Protein AF-A0A3M1NWX6-F1 (afdb_monomer)

Sequence (134 aa):
MMKNSSLKFILSTLIILLNGHFLFAQNQFPWPVTPFNESHEITGNFCEYRSTSNPAHFHNGTDIPKVDGSPVYPVNDGTIVSIGTVGEYGNNAWVRVGDKAYVHIEPNPALSVGDPVYTSQTVLGWILPGLGHV

Radius of gyration: 21.93 Å; Cα contacts (8 Å, |Δi|>4): 246; chains: 1; bounding box: 38×58×65 Å

Secondary structure (DSSP, 8-state):
---HHHHHHHHHHHHHHHHHTTS----PPPPSSSSTTS----SB-TT-EE-SSSS-EE--S-B-B--TT-EE--SSSEEEEEEE-HHHHGGG-EEEETTEEEESEEE-TT--TT-EE-TTTS--EEEPTTT-B-

Structure (mmCIF, N/CA/C/O backbone):
data_AF-A0A3M1NWX6-F1
#
_entry.id   AF-A0A3M1NWX6-F1
#
loop_
_atom_site.group_PDB
_atom_site.id
_atom_site.type_symbol
_atom_site.label_atom_id
_atom_site.label_alt_id
_atom_site.label_comp_id
_atom_site.label_asym_id
_atom_site.label_entity_id
_atom_site.label_seq_id
_atom_site.pdbx_PDB_ins_code
_atom_site.Cartn_x
_atom_site.Cartn_y
_atom_site.Cartn_z
_atom_site.occupancy
_atom_site.B_iso_or_equiv
_atom_site.auth_seq_id
_atom_site.auth_comp_id
_atom_site.auth_asym_id
_atom_site.auth_atom_id
_atom_site.pdbx_PDB_model_num
ATOM 1 N N . MET A 1 1 ? -15.707 43.396 42.455 1.00 60.12 1 MET A N 1
ATOM 2 C CA . MET A 1 1 ? -15.729 42.082 43.134 1.00 60.12 1 MET A CA 1
ATOM 3 C C . MET A 1 1 ? -16.827 41.244 42.485 1.00 60.12 1 MET A C 1
ATOM 5 O O . MET A 1 1 ? -17.995 41.585 42.626 1.00 60.12 1 MET A O 1
ATOM 9 N N . MET A 1 2 ? -16.477 40.256 41.656 1.00 52.50 2 MET A N 1
ATOM 10 C CA . MET A 1 2 ? -17.474 39.414 40.973 1.00 52.50 2 MET A CA 1
ATOM 11 C C . MET A 1 2 ? -18.210 38.530 41.987 1.00 52.50 2 MET A C 1
ATOM 13 O O . MET A 1 2 ? -17.591 37.989 42.899 1.00 52.50 2 MET A O 1
ATOM 17 N N . LYS A 1 3 ? -19.532 38.382 41.835 1.00 56.59 3 LYS A N 1
ATOM 18 C CA . LYS A 1 3 ? -20.343 37.492 42.680 1.00 56.59 3 LYS A CA 1
ATOM 19 C C . LYS A 1 3 ? -19.968 36.030 42.390 1.00 56.59 3 LYS A C 1
ATOM 21 O O . LYS A 1 3 ? -19.791 35.659 41.231 1.00 56.59 3 LYS A O 1
ATOM 26 N N . ASN A 1 4 ? -19.893 35.189 43.426 1.00 65.94 4 ASN A N 1
ATOM 27 C CA . ASN A 1 4 ? -19.487 33.774 43.327 1.00 65.94 4 ASN A CA 1
ATOM 28 C C . ASN A 1 4 ? -20.281 32.954 42.291 1.00 65.94 4 ASN A C 1
ATOM 30 O O . ASN A 1 4 ? -19.757 31.988 41.743 1.00 65.94 4 ASN A O 1
ATOM 34 N N . SER A 1 5 ? -21.529 33.325 42.001 1.00 63.44 5 SER A N 1
ATOM 35 C CA . SER A 1 5 ? -22.354 32.684 40.970 1.00 63.44 5 SER A CA 1
ATOM 36 C C . SER A 1 5 ? -21.876 32.991 39.546 1.00 63.44 5 SER A C 1
ATOM 38 O O . SER A 1 5 ? -21.852 32.096 38.707 1.00 63.44 5 SER A O 1
ATOM 40 N N . SER A 1 6 ? -21.425 34.219 39.284 1.00 60.69 6 SER A N 1
ATOM 41 C CA . SER A 1 6 ? -20.883 34.645 37.988 1.00 60.69 6 SER A CA 1
ATOM 42 C C . SER A 1 6 ? -19.526 33.997 37.695 1.00 60.69 6 SER A C 1
ATOM 44 O O . SER A 1 6 ? -19.259 33.619 36.561 1.00 60.69 6 SER A O 1
ATOM 46 N N . LEU A 1 7 ? -18.690 3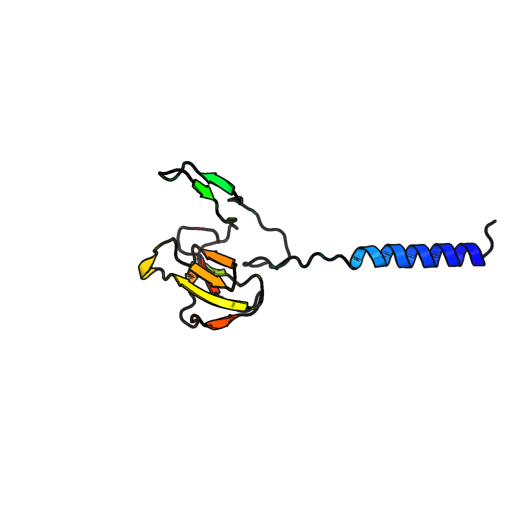3.808 38.724 1.00 57.69 7 LEU A N 1
ATOM 47 C CA . LEU A 1 7 ? -17.396 33.129 38.599 1.00 57.69 7 LEU A CA 1
ATOM 48 C C . LEU A 1 7 ? -17.559 31.628 38.306 1.00 57.69 7 LEU A C 1
ATOM 50 O O . LEU A 1 7 ? -16.859 31.095 37.452 1.00 57.69 7 LEU A O 1
ATOM 54 N N . LYS A 1 8 ? -18.523 30.965 38.963 1.00 58.75 8 LYS A N 1
ATOM 55 C CA . LYS A 1 8 ? -18.865 29.560 38.687 1.00 58.75 8 LYS A CA 1
ATOM 56 C C . LYS A 1 8 ? -19.378 29.377 37.260 1.00 58.75 8 LYS A C 1
ATOM 58 O O . LYS A 1 8 ? -18.911 28.476 36.582 1.00 58.75 8 LYS A O 1
ATOM 63 N N . PHE A 1 9 ? -20.259 30.261 36.787 1.00 60.44 9 PHE A N 1
ATOM 64 C CA . PHE A 1 9 ? -20.802 30.192 35.428 1.00 60.44 9 PHE A CA 1
ATOM 65 C C . PHE A 1 9 ? -19.710 30.357 34.353 1.00 60.44 9 PHE A C 1
ATOM 67 O O . PHE A 1 9 ? -19.664 29.589 33.393 1.00 60.44 9 PHE A O 1
ATOM 74 N N . ILE A 1 10 ? -18.773 31.294 34.545 1.00 62.09 10 ILE A N 1
ATOM 75 C CA . ILE A 1 10 ? -17.627 31.494 33.638 1.00 62.09 10 ILE A CA 1
ATOM 76 C C . ILE A 1 10 ? -16.697 30.269 33.640 1.00 62.09 10 ILE A C 1
ATOM 78 O O . ILE A 1 10 ? -16.311 29.809 32.568 1.00 62.09 10 ILE A O 1
ATOM 82 N N . LEU A 1 11 ? -16.394 29.688 34.809 1.00 58.84 11 LEU A N 1
ATOM 83 C CA . LEU A 1 11 ? -15.585 28.464 34.905 1.00 58.84 11 LEU A CA 1
ATOM 84 C C . LEU A 1 11 ? -16.259 27.266 34.214 1.00 58.84 11 LEU A C 1
ATOM 86 O O . LEU A 1 11 ? -15.596 26.527 33.493 1.00 58.84 11 LEU A O 1
ATOM 90 N N . SER A 1 12 ? -17.572 27.088 34.391 1.00 58.59 12 SER A N 1
ATOM 91 C CA . SER A 1 12 ? -18.337 26.017 33.736 1.00 58.59 12 SER A CA 1
ATOM 92 C C . SER A 1 12 ? -18.334 26.159 32.214 1.00 58.59 12 SER A C 1
ATOM 94 O O . SER A 1 12 ? -18.167 25.173 31.503 1.00 58.59 12 SER A O 1
ATOM 96 N N . THR A 1 13 ? -18.466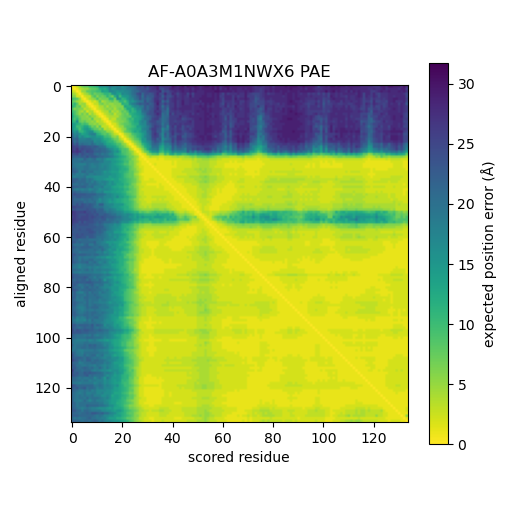 27.388 31.712 1.00 58.66 13 THR A N 1
ATOM 97 C CA . THR A 1 13 ? -18.468 27.663 30.267 1.00 58.66 13 THR A CA 1
ATOM 98 C C . THR A 1 13 ? -17.075 27.450 29.666 1.00 58.66 13 THR A C 1
ATOM 100 O O . THR A 1 13 ? -16.952 26.871 28.591 1.00 58.66 13 THR A O 1
ATOM 103 N N . LEU A 1 14 ? -16.014 27.829 30.389 1.00 56.53 14 LEU A N 1
ATOM 104 C CA . LEU A 1 14 ? -14.624 27.613 29.978 1.00 56.53 14 LEU A CA 1
ATOM 105 C C . LEU A 1 14 ? -14.257 26.118 29.924 1.00 56.53 14 LEU A C 1
ATOM 107 O O . LEU A 1 14 ? -13.583 25.695 28.992 1.00 56.53 14 LEU A O 1
ATOM 111 N N . ILE A 1 15 ? -14.748 25.303 30.865 1.00 58.16 15 ILE A N 1
ATOM 112 C CA . ILE A 1 15 ? -14.561 23.841 30.852 1.00 58.16 15 ILE A CA 1
ATOM 113 C C . ILE A 1 15 ? -15.285 23.205 29.656 1.00 58.16 15 ILE A C 1
ATOM 115 O O . ILE A 1 15 ? -14.721 22.333 29.001 1.00 58.16 15 ILE A O 1
ATOM 119 N N . ILE A 1 16 ? -16.500 23.647 29.318 1.00 58.56 16 ILE A N 1
ATOM 120 C CA . ILE A 1 16 ? -17.239 23.126 28.154 1.00 58.56 16 ILE A CA 1
ATOM 121 C C . ILE A 1 16 ? -16.544 23.515 26.839 1.00 58.56 16 ILE A C 1
ATOM 123 O O . ILE A 1 16 ? -16.426 22.682 25.944 1.00 58.56 16 ILE A O 1
ATOM 127 N N . LEU A 1 17 ? -16.017 24.739 26.736 1.00 56.91 17 LEU A N 1
ATOM 128 C CA . LEU A 1 17 ? -15.268 25.190 25.557 1.00 56.91 17 LEU A CA 1
ATOM 129 C C . LEU A 1 17 ? -13.918 24.465 25.412 1.00 56.91 17 LEU A C 1
ATOM 131 O O . LEU A 1 17 ? -13.573 24.057 24.309 1.00 56.91 17 LEU A O 1
ATOM 135 N N . LEU A 1 18 ? -13.195 24.206 26.509 1.00 54.16 18 LEU A N 1
ATOM 136 C CA . LEU A 1 18 ? -11.935 23.444 26.489 1.00 54.16 18 LEU A CA 1
ATOM 137 C C . LEU A 1 18 ? -12.127 21.958 26.127 1.00 54.16 18 LEU A C 1
ATOM 139 O O . LEU A 1 18 ? -11.241 21.370 25.515 1.00 54.16 18 LEU A O 1
ATOM 143 N N . ASN A 1 19 ? -13.280 21.357 26.449 1.00 53.00 19 ASN A N 1
ATOM 144 C CA . ASN A 1 19 ? -13.615 19.982 26.046 1.00 53.00 19 ASN A CA 1
ATOM 145 C C . ASN A 1 19 ? -14.255 19.898 24.645 1.00 53.00 19 ASN A C 1
ATOM 147 O O . ASN A 1 19 ? -14.165 18.863 23.990 1.00 53.00 19 ASN A O 1
ATOM 151 N N . GLY A 1 20 ? -14.877 20.978 24.158 1.00 48.91 20 GLY A N 1
ATOM 152 C CA . GLY A 1 20 ? -15.517 21.024 22.838 1.00 48.91 20 GLY A CA 1
ATOM 153 C C . GLY A 1 20 ? -14.536 20.979 21.661 1.00 48.91 20 GLY A C 1
ATOM 154 O O . GLY A 1 20 ? -14.906 20.539 20.576 1.00 48.91 20 GLY A O 1
ATOM 155 N N . HIS A 1 21 ? -13.275 21.369 21.871 1.00 48.38 21 HIS A N 1
ATOM 156 C CA . HIS A 1 21 ? -12.231 21.296 20.842 1.00 48.38 21 HIS A CA 1
ATOM 157 C C . HIS A 1 21 ? -11.641 19.889 20.642 1.00 48.38 21 HIS A C 1
ATOM 159 O O . HIS A 1 21 ? -10.979 19.658 19.636 1.00 48.38 21 HIS A O 1
ATOM 165 N N . PHE A 1 22 ? -11.894 18.938 21.548 1.00 50.19 22 PHE A N 1
ATOM 166 C CA . PHE A 1 22 ? -11.377 17.565 21.440 1.00 50.19 22 PHE A CA 1
ATOM 167 C C . PHE A 1 22 ? -12.273 16.618 20.627 1.00 50.19 22 PHE A C 1
ATOM 169 O O . PHE A 1 22 ? -11.865 15.499 20.331 1.00 50.19 22 PHE A O 1
ATOM 176 N N . LEU A 1 23 ? -13.485 17.041 20.251 1.00 48.69 23 LEU A N 1
ATOM 177 C CA . LEU A 1 23 ? -14.467 16.173 19.582 1.00 48.69 23 LEU A CA 1
ATOM 178 C C . LEU A 1 23 ? -14.477 16.289 18.053 1.00 48.69 23 LEU A C 1
ATOM 180 O O . LEU A 1 23 ? -15.253 15.605 17.393 1.00 48.69 23 LEU A O 1
ATOM 184 N N . PHE A 1 24 ? -13.575 17.087 17.485 1.00 50.38 24 PHE A N 1
ATOM 185 C CA . PHE A 1 24 ? -13.235 17.026 16.065 1.00 50.38 24 PHE A CA 1
ATOM 186 C C . PHE A 1 24 ? -11.822 16.472 15.901 1.00 50.38 24 PHE A C 1
ATOM 188 O O . PHE A 1 24 ? -10.974 17.083 15.255 1.00 50.38 24 PHE A O 1
ATOM 195 N N . ALA A 1 25 ? -11.551 15.303 16.488 1.00 51.34 25 ALA A N 1
ATOM 196 C CA . ALA A 1 25 ? -10.518 14.461 15.912 1.00 51.34 25 ALA A CA 1
ATOM 197 C C . ALA A 1 25 ? -10.994 14.157 14.487 1.00 51.34 25 ALA A C 1
ATOM 199 O O . ALA A 1 25 ? -11.975 13.435 14.299 1.00 51.34 25 ALA A O 1
ATOM 200 N N . GLN A 1 26 ? -10.368 14.765 13.474 1.00 54.88 26 GLN A N 1
ATOM 201 C CA . GLN A 1 26 ? -10.459 14.171 12.149 1.00 54.88 26 GLN A CA 1
ATOM 202 C C . GLN A 1 26 ? -10.058 12.707 12.324 1.00 54.88 26 GLN A C 1
ATOM 204 O O . GLN A 1 26 ? -9.067 12.438 13.003 1.00 54.88 26 GLN A O 1
ATOM 209 N N . ASN A 1 27 ? -10.846 11.777 11.782 1.00 59.19 27 ASN A N 1
ATOM 210 C CA . ASN A 1 27 ? -10.423 10.386 11.663 1.00 59.19 27 ASN A CA 1
ATOM 211 C C . ASN A 1 27 ? -9.187 10.379 10.763 1.00 59.19 27 ASN A C 1
ATOM 213 O O . ASN A 1 27 ? -9.288 10.254 9.545 1.00 59.19 27 ASN A O 1
ATOM 217 N N . GLN A 1 28 ? -8.026 10.619 11.362 1.00 78.62 28 GLN A N 1
ATOM 218 C CA . GLN A 1 28 ? -6.756 10.482 10.700 1.00 78.62 28 GLN A CA 1
ATOM 219 C C . GLN A 1 28 ? -6.558 8.989 10.550 1.00 78.62 28 GLN A C 1
ATOM 221 O O . GLN A 1 28 ? -6.506 8.255 11.540 1.00 78.62 28 GLN A O 1
ATOM 226 N N . PHE A 1 29 ? -6.515 8.537 9.304 1.00 87.56 29 PHE A N 1
ATOM 227 C CA . PHE A 1 29 ? -6.128 7.168 9.062 1.00 87.56 29 PHE A CA 1
ATOM 228 C C . PHE A 1 29 ? -4.708 6.963 9.591 1.00 87.56 29 PHE A C 1
ATOM 230 O O . PHE A 1 29 ? -3.860 7.844 9.396 1.00 87.56 29 PHE A O 1
ATOM 237 N N . PRO A 1 30 ? -4.435 5.835 10.260 1.00 94.62 30 PRO A N 1
ATOM 238 C CA . PRO A 1 30 ? -3.066 5.476 10.553 1.00 94.62 30 PRO A CA 1
ATOM 239 C C . PRO A 1 30 ? -2.289 5.339 9.247 1.00 94.62 30 PRO A C 1
ATOM 241 O O . PRO A 1 30 ? -2.835 4.971 8.204 1.00 94.62 30 PRO A O 1
ATOM 244 N N . TRP A 1 31 ? -0.997 5.620 9.312 1.00 97.06 31 TRP A N 1
ATOM 245 C CA . TRP A 1 31 ? -0.107 5.393 8.186 1.00 97.06 31 TRP A CA 1
ATOM 246 C C . TRP A 1 31 ? -0.058 3.906 7.821 1.00 97.06 31 TRP A C 1
ATOM 248 O O . TRP A 1 31 ? -0.205 3.050 8.694 1.00 97.06 31 TRP A O 1
ATOM 258 N N . PRO A 1 32 ? 0.208 3.564 6.552 1.00 97.94 32 PRO A N 1
ATOM 259 C CA . PRO A 1 32 ? 0.326 2.173 6.129 1.00 97.94 32 PRO A CA 1
ATOM 260 C C . PRO A 1 32 ? 1.623 1.510 6.615 1.00 97.94 32 PRO A C 1
ATOM 262 O O . PRO A 1 32 ? 1.876 0.353 6.304 1.00 97.94 32 PRO A O 1
ATOM 265 N N . VAL A 1 33 ? 2.456 2.225 7.374 1.00 98.31 33 VAL A N 1
ATOM 266 C CA . VAL A 1 33 ? 3.732 1.772 7.932 1.00 98.31 33 VAL A CA 1
ATOM 267 C C . VAL A 1 33 ? 3.890 2.286 9.364 1.00 98.31 33 VAL A C 1
ATOM 269 O O . VAL A 1 33 ? 3.318 3.306 9.751 1.00 98.31 33 VAL A O 1
ATOM 272 N N . THR A 1 34 ? 4.683 1.590 10.178 1.00 97.00 34 THR A N 1
ATOM 273 C CA . THR A 1 34 ? 4.973 2.021 11.553 1.00 97.00 34 THR A CA 1
ATOM 274 C C . THR A 1 34 ? 5.954 3.200 11.580 1.00 97.00 34 THR A C 1
ATOM 276 O O . THR A 1 34 ? 6.862 3.244 10.745 1.00 97.00 34 THR A O 1
ATOM 279 N N . PRO A 1 35 ? 5.877 4.115 12.563 1.00 97.12 35 PRO A N 1
ATOM 280 C CA . PRO A 1 35 ? 4.817 4.261 13.567 1.00 97.12 35 PRO A CA 1
ATOM 281 C C . PRO A 1 35 ? 3.501 4.782 12.965 1.00 97.12 35 PRO A C 1
ATOM 283 O O . PRO A 1 35 ? 3.479 5.754 12.223 1.00 97.12 35 PRO A O 1
ATOM 286 N N . PHE A 1 36 ? 2.379 4.150 13.308 1.00 96.56 36 PHE A N 1
ATOM 287 C CA . PHE A 1 36 ? 1.098 4.383 12.628 1.00 96.56 36 PHE A CA 1
ATOM 288 C C . PHE A 1 36 ? 0.467 5.756 12.879 1.00 96.56 36 PHE A C 1
ATOM 290 O O . PHE A 1 36 ? -0.312 6.224 12.058 1.00 96.56 36 PHE A O 1
ATOM 297 N N . ASN A 1 37 ? 0.792 6.398 14.001 1.00 94.44 37 ASN A N 1
ATOM 298 C CA . ASN A 1 37 ? 0.119 7.614 14.470 1.00 94.44 37 ASN A CA 1
ATOM 299 C C . ASN A 1 37 ? 1.088 8.790 14.658 1.00 94.44 37 ASN A C 1
ATOM 301 O O . ASN A 1 37 ? 0.826 9.696 15.444 1.00 94.44 37 ASN A O 1
ATOM 305 N N . GLU A 1 38 ? 2.220 8.769 13.958 1.00 93.44 38 GLU A N 1
ATOM 306 C CA . GLU A 1 38 ? 3.203 9.854 13.955 1.00 93.44 38 GLU A CA 1
ATOM 307 C C . GLU A 1 38 ? 3.413 10.340 12.524 1.00 93.44 38 GLU A C 1
ATOM 309 O O . GLU A 1 38 ? 3.114 9.619 11.579 1.00 93.44 38 GLU A O 1
ATOM 314 N N . SER A 1 39 ? 3.902 11.563 12.339 1.00 93.31 39 SER A N 1
ATOM 315 C CA . SER A 1 39 ? 4.206 12.070 11.000 1.00 93.31 39 SER A CA 1
ATOM 316 C C . SER A 1 39 ? 5.305 11.246 10.329 1.00 93.31 39 SER A C 1
ATOM 318 O O . SER A 1 39 ? 6.317 10.934 10.955 1.00 93.31 39 SER A O 1
ATOM 320 N N . HIS A 1 40 ? 5.134 10.970 9.037 1.00 95.19 40 HIS A N 1
ATOM 321 C CA . HIS A 1 40 ? 6.179 10.407 8.183 1.00 95.19 40 HIS A CA 1
ATOM 322 C C . HIS A 1 40 ? 6.701 11.460 7.216 1.00 95.19 40 HIS A C 1
ATOM 324 O O . HIS A 1 40 ? 5.999 12.416 6.876 1.00 95.19 40 HIS A O 1
ATOM 330 N N . GLU A 1 41 ? 7.942 11.273 6.777 1.00 96.75 41 GLU A N 1
ATOM 331 C CA . GLU A 1 41 ? 8.459 11.977 5.610 1.00 96.75 41 GLU A CA 1
ATOM 332 C C . GLU A 1 41 ? 7.640 11.589 4.373 1.00 96.75 41 GLU A C 1
ATOM 334 O O . GLU A 1 41 ? 7.199 10.449 4.248 1.00 96.75 41 GLU A O 1
ATOM 339 N N . ILE A 1 42 ? 7.446 12.542 3.466 1.00 97.50 42 ILE A N 1
ATOM 340 C CA . ILE A 1 42 ? 6.843 12.314 2.155 1.00 97.50 42 ILE A CA 1
ATOM 341 C C . ILE A 1 42 ? 7.880 12.701 1.105 1.00 97.50 42 ILE A C 1
ATOM 343 O O . ILE A 1 42 ? 8.299 13.858 1.056 1.00 97.50 42 ILE A O 1
ATOM 347 N N . THR A 1 43 ? 8.279 11.753 0.259 1.00 96.69 43 THR A N 1
ATOM 348 C CA . THR A 1 43 ? 9.255 11.992 -0.824 1.00 96.69 43 THR A CA 1
ATOM 349 C C . THR A 1 43 ? 8.617 12.098 -2.199 1.00 96.69 43 THR A C 1
ATOM 351 O O . THR A 1 43 ? 9.274 12.520 -3.145 1.00 96.69 43 THR A O 1
ATOM 354 N N . GLY A 1 44 ? 7.340 11.739 -2.312 1.00 96.00 44 GLY A N 1
ATOM 355 C CA . GLY A 1 44 ? 6.557 11.858 -3.532 1.00 96.00 44 GLY A CA 1
ATOM 356 C C . GLY A 1 44 ? 5.168 12.363 -3.201 1.00 96.00 44 GLY A C 1
ATOM 357 O O . GLY A 1 44 ? 4.457 11.744 -2.415 1.00 96.00 44 GLY A O 1
ATOM 358 N N . ASN A 1 45 ? 4.772 13.490 -3.783 1.00 96.31 45 ASN A N 1
ATOM 359 C CA . ASN A 1 45 ? 3.483 14.105 -3.474 1.00 96.31 45 ASN A CA 1
ATOM 360 C C . ASN A 1 45 ? 2.410 13.669 -4.471 1.00 96.31 45 ASN A C 1
ATOM 362 O O . ASN A 1 45 ? 2.692 13.440 -5.650 1.00 96.31 45 ASN A O 1
ATOM 366 N N . PHE A 1 46 ? 1.160 13.632 -4.015 1.00 96.31 46 PHE A N 1
ATOM 367 C CA . PHE A 1 46 ? 0.020 13.475 -4.910 1.00 96.31 46 PHE A CA 1
ATOM 368 C C . PHE A 1 46 ? -0.036 14.617 -5.927 1.00 96.31 46 PHE A C 1
ATOM 370 O O . PHE A 1 46 ? 0.145 15.786 -5.580 1.00 96.31 46 PHE A O 1
ATOM 377 N N . CYS A 1 47 ? -0.299 14.270 -7.187 1.00 96.38 47 CYS A N 1
ATOM 378 C CA . CYS A 1 47 ? -0.302 15.179 -8.332 1.00 96.38 47 CYS A CA 1
ATOM 379 C C . CYS A 1 47 ? 1.029 15.912 -8.577 1.00 96.38 47 CYS A C 1
ATOM 381 O O . CYS A 1 47 ? 1.054 16.933 -9.265 1.00 96.38 47 CYS A O 1
ATOM 383 N N . GLU A 1 48 ? 2.150 15.393 -8.076 1.00 95.88 48 GLU A N 1
ATOM 384 C CA . GLU A 1 48 ? 3.472 15.866 -8.480 1.00 95.88 48 GLU A CA 1
ATOM 385 C C . GLU A 1 48 ? 3.720 15.551 -9.965 1.00 95.88 48 GLU A C 1
ATOM 387 O O . GLU A 1 48 ? 3.505 14.424 -10.416 1.00 95.88 48 GLU A O 1
ATOM 392 N N . TYR A 1 49 ? 4.182 16.534 -10.742 1.00 95.31 49 TYR A N 1
ATOM 393 C CA . TYR A 1 49 ? 4.568 16.313 -12.137 1.00 95.31 49 TYR A CA 1
ATOM 394 C C . TYR A 1 49 ? 5.895 15.549 -12.220 1.00 95.31 49 TYR A C 1
ATOM 396 O O . TYR A 1 49 ? 6.917 16.021 -11.724 1.00 95.31 49 TYR A O 1
ATOM 404 N N . ARG A 1 50 ? 5.898 14.400 -12.906 1.00 92.81 50 ARG A N 1
ATOM 405 C CA . ARG A 1 50 ? 7.077 13.548 -13.096 1.00 92.81 50 ARG A CA 1
ATOM 406 C C . ARG A 1 50 ? 7.436 13.431 -14.574 1.00 92.81 50 ARG A C 1
ATOM 408 O O . ARG A 1 50 ? 6.758 12.763 -15.355 1.00 92.81 50 ARG A O 1
ATOM 415 N N . SER A 1 51 ? 8.560 14.046 -14.940 1.00 90.06 51 SER A N 1
ATOM 416 C CA . SER A 1 51 ? 9.183 13.939 -16.269 1.00 90.06 51 SER A CA 1
ATOM 417 C C . SER A 1 51 ? 10.149 12.755 -16.404 1.00 90.06 51 SER A C 1
ATOM 419 O O . SER A 1 51 ? 10.753 12.570 -17.455 1.00 90.06 51 SER A O 1
ATOM 421 N N . THR A 1 52 ? 10.298 11.942 -15.355 1.00 82.75 52 THR A N 1
ATOM 422 C CA . THR A 1 52 ? 11.195 10.773 -15.303 1.00 82.75 52 THR A CA 1
ATOM 423 C C . THR A 1 52 ? 10.696 9.571 -16.112 1.00 82.75 52 THR A C 1
ATOM 425 O O . THR A 1 52 ? 11.385 8.560 -16.208 1.00 82.75 52 THR A O 1
ATOM 428 N N . SER A 1 53 ? 9.514 9.674 -16.719 1.00 78.50 53 SER A N 1
ATOM 429 C CA . SER A 1 53 ? 8.909 8.660 -17.589 1.00 78.50 53 SER A CA 1
ATOM 430 C C . SER A 1 53 ? 8.412 9.313 -18.882 1.00 78.50 53 SER A C 1
ATOM 432 O O . SER A 1 53 ? 8.215 10.529 -18.925 1.00 78.50 53 SER A O 1
ATOM 434 N N . ASN A 1 54 ? 8.233 8.518 -19.941 1.00 83.81 54 ASN A N 1
ATOM 435 C CA . ASN A 1 54 ? 7.697 8.977 -21.220 1.00 83.81 54 ASN A CA 1
ATOM 436 C C . ASN A 1 54 ? 6.445 8.153 -21.597 1.00 83.81 54 ASN A C 1
ATOM 438 O O . ASN A 1 54 ? 6.582 6.946 -21.800 1.00 83.81 54 ASN A O 1
ATOM 442 N N . PRO A 1 55 ? 5.253 8.766 -21.721 1.00 89.06 55 PRO A N 1
ATOM 443 C CA . PRO A 1 55 ? 4.986 10.188 -21.504 1.00 89.06 55 PRO A CA 1
ATOM 444 C C . PRO A 1 55 ? 5.168 10.590 -20.034 1.00 89.06 55 PRO A C 1
ATOM 446 O O . PRO A 1 55 ? 5.039 9.760 -19.135 1.00 89.06 55 PRO A O 1
ATOM 449 N N . ALA A 1 56 ? 5.453 11.872 -19.799 1.00 92.69 56 ALA A N 1
ATOM 450 C CA . ALA A 1 56 ? 5.419 12.428 -18.452 1.00 92.69 56 ALA A CA 1
ATOM 451 C C . ALA A 1 56 ? 4.018 12.253 -17.848 1.00 92.69 56 ALA A C 1
ATOM 453 O O . ALA A 1 56 ? 3.016 12.252 -18.570 1.00 92.69 56 ALA A O 1
ATOM 454 N N . HIS A 1 57 ? 3.942 12.122 -16.529 1.00 93.81 57 HIS A N 1
ATOM 455 C CA . HIS A 1 57 ? 2.681 11.882 -15.830 1.00 93.81 57 HIS A CA 1
ATOM 456 C C . HIS A 1 57 ? 2.590 12.696 -14.540 1.00 93.81 57 HIS A C 1
ATOM 458 O O . HIS A 1 57 ? 3.575 13.262 -14.066 1.00 93.81 57 HIS A O 1
ATOM 464 N N . PHE A 1 58 ? 1.388 12.742 -13.971 1.00 95.94 58 PHE A N 1
ATOM 465 C CA . PHE A 1 58 ? 1.172 13.202 -12.605 1.00 95.94 58 PHE A CA 1
ATOM 466 C C . PHE A 1 58 ? 1.143 12.003 -11.672 1.00 95.94 58 PHE A C 1
ATOM 468 O O . PHE A 1 58 ? 0.454 11.018 -11.945 1.00 95.94 58 PHE A O 1
ATOM 475 N N . HIS A 1 59 ? 1.893 12.090 -10.581 1.00 95.25 59 HIS A N 1
ATOM 476 C CA . HIS A 1 59 ? 1.967 11.039 -9.587 1.00 95.25 59 HIS A CA 1
ATOM 477 C C . HIS A 1 59 ? 0.593 10.805 -8.944 1.00 95.25 59 HIS A C 1
ATOM 479 O O . HIS A 1 59 ? 0.011 11.706 -8.341 1.00 95.25 59 HIS A O 1
ATOM 485 N N . ASN A 1 60 ? 0.056 9.594 -9.093 1.00 94.44 60 ASN A N 1
ATOM 486 C CA . ASN A 1 60 ? -1.278 9.227 -8.612 1.00 94.44 60 ASN A CA 1
ATOM 487 C C . ASN A 1 60 ? -1.217 8.512 -7.252 1.00 94.44 60 ASN A C 1
ATOM 489 O O . ASN A 1 60 ? -1.860 7.484 -7.046 1.00 94.44 60 ASN A O 1
ATOM 493 N N . GLY A 1 61 ? -0.392 9.034 -6.350 1.00 94.94 61 GLY A N 1
ATOM 494 C CA . GLY A 1 61 ? -0.123 8.450 -5.045 1.00 94.94 61 GLY A CA 1
ATOM 495 C C . GLY A 1 61 ? 0.687 9.398 -4.173 1.00 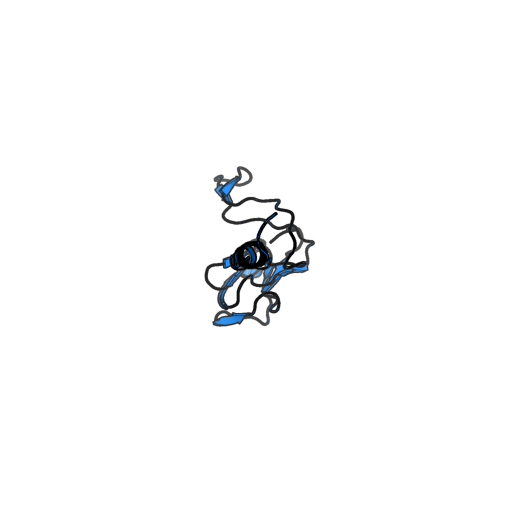94.94 61 GLY A C 1
ATOM 496 O O . GLY A 1 61 ? 0.939 10.542 -4.550 1.00 94.94 61 GLY A O 1
ATOM 497 N N . THR A 1 62 ? 1.090 8.908 -3.011 1.00 97.00 62 THR A N 1
ATOM 498 C CA . THR A 1 62 ? 1.988 9.602 -2.092 1.00 97.00 62 THR A CA 1
ATOM 499 C C . THR A 1 62 ? 3.048 8.597 -1.678 1.00 97.00 62 THR A C 1
ATOM 501 O O . THR A 1 62 ? 2.672 7.554 -1.161 1.00 97.00 62 THR A O 1
ATOM 504 N N . ASP A 1 63 ? 4.326 8.918 -1.878 1.00 97.94 63 ASP A N 1
ATOM 505 C CA . ASP A 1 63 ? 5.424 8.006 -1.545 1.00 97.94 63 ASP A CA 1
ATOM 506 C C . ASP A 1 63 ? 5.874 8.257 -0.107 1.00 97.94 63 ASP A C 1
ATOM 508 O O . ASP A 1 63 ? 6.325 9.362 0.229 1.00 97.94 63 ASP A O 1
ATOM 512 N N . ILE A 1 64 ? 5.764 7.225 0.729 1.00 98.44 64 ILE A N 1
ATOM 513 C CA . ILE A 1 64 ? 6.184 7.238 2.131 1.00 98.44 64 ILE A CA 1
ATOM 514 C C . ILE A 1 64 ? 7.468 6.408 2.262 1.00 98.44 64 ILE A C 1
ATOM 516 O O . ILE A 1 64 ? 7.410 5.180 2.136 1.00 98.44 64 ILE A O 1
ATOM 520 N N . PRO A 1 65 ? 8.633 7.025 2.537 1.00 98.06 65 PRO A N 1
ATOM 521 C CA . PRO A 1 65 ? 9.888 6.301 2.645 1.00 98.06 65 PRO A CA 1
ATOM 522 C C . PRO A 1 65 ? 9.886 5.286 3.77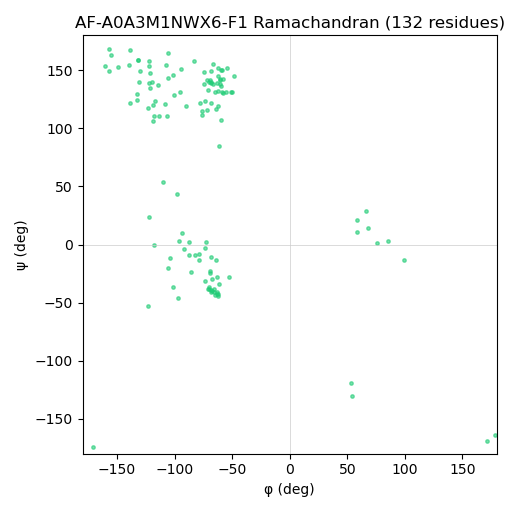8 1.00 98.06 65 PRO A C 1
ATOM 524 O O . PRO A 1 65 ? 9.589 5.593 4.938 1.00 98.06 65 P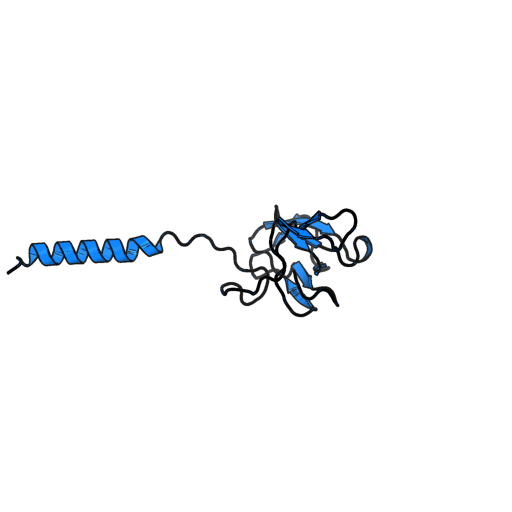RO A O 1
ATOM 527 N N . LYS A 1 66 ? 10.324 4.073 3.460 1.00 98.06 66 LYS A N 1
ATOM 528 C CA . LYS A 1 66 ? 10.631 3.045 4.446 1.00 98.06 66 LYS A CA 1
ATOM 529 C C . LYS A 1 66 ? 11.608 2.048 3.840 1.00 98.06 66 LYS A C 1
ATOM 531 O O . LYS A 1 66 ? 11.615 1.829 2.636 1.00 98.06 66 LYS A O 1
ATOM 536 N N . VAL A 1 67 ? 12.455 1.449 4.673 1.00 97.94 67 VAL A N 1
ATOM 537 C CA . VAL A 1 67 ? 13.441 0.470 4.199 1.00 97.94 67 VAL A CA 1
ATOM 538 C C . VAL A 1 67 ? 12.752 -0.697 3.488 1.00 97.94 67 VAL A C 1
ATOM 540 O O . VAL A 1 67 ? 11.690 -1.147 3.925 1.00 97.94 67 VAL A O 1
ATOM 543 N N . ASP A 1 68 ? 13.371 -1.198 2.422 1.00 98.62 68 ASP A N 1
ATOM 544 C CA . ASP A 1 68 ? 12.925 -2.401 1.720 1.00 98.62 68 ASP A CA 1
ATOM 545 C C . ASP A 1 68 ? 12.649 -3.554 2.695 1.00 98.62 68 ASP A C 1
ATOM 547 O O . ASP A 1 68 ? 13.316 -3.713 3.722 1.00 98.62 68 ASP A O 1
ATOM 551 N N . GLY A 1 69 ? 11.640 -4.363 2.384 1.00 98.62 69 GLY A N 1
ATOM 552 C CA . GLY A 1 69 ? 11.177 -5.438 3.255 1.00 98.62 69 GLY A CA 1
ATOM 553 C C . GLY A 1 69 ? 10.357 -4.963 4.458 1.00 98.62 69 GLY A C 1
ATOM 554 O O . GLY A 1 69 ? 9.923 -5.795 5.253 1.00 98.62 69 GLY A O 1
ATOM 555 N N . SER A 1 70 ? 10.110 -3.658 4.620 1.00 98.75 70 SER A N 1
ATOM 556 C CA . SER A 1 70 ? 9.197 -3.178 5.662 1.00 98.75 70 SER A CA 1
ATOM 557 C C . SER A 1 70 ? 7.760 -3.621 5.380 1.00 98.75 70 SER A C 1
ATOM 559 O O . SER A 1 70 ? 7.321 -3.540 4.230 1.00 98.75 70 SER A O 1
ATOM 561 N N . PRO A 1 71 ? 7.012 -4.066 6.406 1.00 98.88 71 PRO A N 1
ATOM 562 C CA . PRO A 1 71 ? 5.623 -4.471 6.244 1.00 98.88 71 PRO A CA 1
ATOM 563 C C . PRO A 1 71 ? 4.714 -3.264 6.005 1.00 98.88 71 PRO A C 1
ATOM 565 O O . PRO A 1 71 ? 4.870 -2.218 6.641 1.00 98.88 71 PRO A O 1
ATOM 568 N N . VAL A 1 72 ? 3.736 -3.459 5.125 1.00 98.88 72 VAL A N 1
ATOM 569 C CA . VAL A 1 72 ? 2.713 -2.474 4.771 1.00 98.88 72 VAL A CA 1
ATOM 570 C C . VAL A 1 72 ? 1.344 -2.967 5.223 1.00 98.88 72 VAL A C 1
ATOM 572 O O . VAL A 1 72 ? 1.000 -4.137 5.053 1.00 98.88 72 VAL A O 1
ATOM 575 N N . TYR A 1 73 ? 0.559 -2.064 5.797 1.00 98.88 73 TYR A N 1
ATOM 576 C CA . TYR A 1 73 ? -0.716 -2.328 6.453 1.00 98.88 73 TYR A CA 1
ATOM 577 C C . TYR A 1 73 ? -1.830 -1.507 5.806 1.00 98.88 73 TYR A C 1
ATOM 579 O O . TYR A 1 73 ? -1.567 -0.424 5.274 1.00 98.88 73 TYR A O 1
ATOM 587 N N . PRO A 1 74 ? -3.089 -1.968 5.866 1.00 98.44 74 PRO A N 1
ATOM 588 C CA . PRO A 1 74 ? -4.185 -1.155 5.392 1.00 98.44 74 PRO A CA 1
ATOM 589 C C . PRO A 1 74 ? -4.393 0.038 6.333 1.00 98.44 74 PRO A C 1
ATOM 591 O O . PRO A 1 74 ? -4.317 -0.102 7.555 1.00 98.44 74 PRO A O 1
ATOM 594 N N . VAL A 1 75 ? -4.701 1.202 5.762 1.00 97.44 75 VAL A N 1
ATOM 595 C CA . VAL A 1 75 ? -5.040 2.417 6.525 1.00 97.44 75 VAL A CA 1
ATOM 596 C C . VAL A 1 75 ? -6.486 2.409 7.041 1.00 97.44 75 VAL A C 1
ATOM 598 O O . VAL A 1 75 ? -6.869 3.285 7.808 1.00 97.44 75 VAL A O 1
ATOM 601 N N . ASN A 1 76 ? -7.289 1.432 6.608 1.00 96.00 76 ASN A N 1
ATOM 602 C CA . ASN A 1 76 ? -8.664 1.185 7.039 1.00 96.00 76 ASN A CA 1
ATOM 603 C C . ASN A 1 76 ? -9.008 -0.299 6.982 1.00 96.00 76 ASN A C 1
ATOM 605 O O . ASN A 1 76 ? -8.514 -1.019 6.115 1.00 96.00 76 ASN A O 1
ATOM 609 N N . ASP A 1 77 ? -9.952 -0.715 7.821 1.00 98.00 77 ASP A N 1
ATOM 610 C CA . ASP A 1 77 ? -10.580 -2.021 7.713 1.00 98.00 77 ASP A CA 1
ATOM 611 C C . ASP A 1 77 ? -11.278 -2.110 6.357 1.00 98.00 77 ASP A C 1
ATOM 613 O O . ASP A 1 77 ? -11.866 -1.138 5.867 1.00 98.00 77 ASP A O 1
ATOM 617 N N . GLY A 1 78 ? -11.217 -3.276 5.729 1.00 98.00 78 GLY A N 1
ATOM 618 C CA . GLY A 1 78 ? -11.825 -3.433 4.422 1.00 98.00 78 GLY A CA 1
ATOM 619 C C . GLY A 1 78 ? -11.641 -4.808 3.826 1.00 98.00 78 GLY A C 1
ATOM 620 O O . GLY A 1 78 ? -11.294 -5.771 4.501 1.00 98.00 78 GLY A O 1
ATOM 621 N N . THR A 1 79 ? -11.887 -4.874 2.525 1.00 98.81 79 THR A N 1
ATOM 622 C CA . THR A 1 79 ? -11.796 -6.096 1.735 1.00 98.81 79 THR A CA 1
ATOM 623 C C . THR A 1 79 ? -10.809 -5.889 0.602 1.00 98.81 79 THR A C 1
ATOM 625 O O . THR A 1 79 ? -10.807 -4.833 -0.041 1.00 98.81 79 THR A O 1
ATOM 628 N N . ILE A 1 80 ? -9.983 -6.899 0.340 1.00 98.88 80 ILE A N 1
ATOM 629 C CA . ILE A 1 80 ? -9.102 -6.890 -0.825 1.00 98.88 80 ILE A CA 1
ATOM 630 C C . ILE A 1 80 ? -9.955 -6.997 -2.087 1.00 98.88 80 ILE A C 1
ATOM 632 O O . ILE A 1 80 ? -10.690 -7.965 -2.263 1.00 98.88 80 ILE A O 1
ATOM 636 N N . VAL A 1 81 ? -9.844 -6.019 -2.984 1.00 98.81 81 VAL A N 1
ATOM 637 C CA . VAL A 1 81 ? -10.607 -5.990 -4.245 1.00 98.81 81 VAL A CA 1
ATOM 638 C C . VAL A 1 81 ? -9.751 -6.319 -5.466 1.00 98.81 81 VAL A C 1
ATOM 640 O O . VAL A 1 81 ? -10.291 -6.702 -6.500 1.00 98.81 81 VAL A O 1
ATOM 643 N N . SER A 1 82 ? -8.425 -6.191 -5.368 1.00 98.75 82 SER A N 1
ATOM 644 C CA . SER A 1 82 ? -7.489 -6.675 -6.387 1.00 98.75 82 SER A CA 1
ATOM 645 C C . SER A 1 82 ? -6.073 -6.835 -5.833 1.00 98.75 82 SER A C 1
ATOM 647 O O . SER A 1 82 ? -5.684 -6.155 -4.882 1.00 98.75 82 SER A O 1
ATOM 649 N N . ILE A 1 83 ? -5.307 -7.736 -6.447 1.00 98.88 83 ILE A N 1
ATOM 650 C CA . ILE A 1 83 ? -3.886 -7.970 -6.173 1.00 98.88 83 ILE A CA 1
ATOM 651 C C . ILE A 1 83 ? -3.169 -8.031 -7.522 1.00 98.88 83 ILE A C 1
ATOM 653 O O . ILE A 1 83 ? -3.605 -8.766 -8.406 1.00 98.88 83 ILE A O 1
ATOM 657 N N . GLY A 1 84 ? -2.088 -7.270 -7.671 1.00 98.69 84 GLY A N 1
ATOM 658 C CA . GLY A 1 84 ? -1.146 -7.412 -8.777 1.00 98.69 84 GLY A CA 1
ATOM 659 C C . GLY A 1 84 ? 0.147 -8.018 -8.251 1.00 98.69 84 GLY A C 1
ATOM 660 O O . GLY A 1 84 ? 0.764 -7.454 -7.352 1.00 98.69 84 GLY A O 1
ATOM 661 N N . THR A 1 85 ? 0.543 -9.175 -8.777 1.00 98.31 85 THR A N 1
ATOM 662 C CA . THR A 1 85 ? 1.729 -9.901 -8.294 1.00 98.31 85 THR A CA 1
ATOM 663 C C . THR A 1 85 ? 3.019 -9.375 -8.917 1.00 98.31 85 THR A C 1
ATOM 665 O O . THR A 1 85 ? 3.008 -8.818 -10.017 1.00 98.31 85 THR A O 1
ATOM 668 N N . VAL A 1 86 ? 4.155 -9.621 -8.261 1.00 98.06 86 VAL A N 1
ATOM 669 C CA . VAL A 1 86 ? 5.479 -9.275 -8.806 1.00 98.06 86 VAL A CA 1
ATOM 670 C C . VAL A 1 86 ? 5.768 -10.006 -10.116 1.00 98.06 86 VAL A C 1
ATOM 672 O O . VAL A 1 86 ? 6.367 -9.429 -11.018 1.00 98.06 86 VAL A O 1
ATOM 675 N N . GLY A 1 87 ? 5.290 -11.244 -10.275 1.00 97.94 87 GLY A N 1
ATOM 676 C CA . GLY A 1 87 ? 5.470 -12.002 -11.516 1.00 97.94 87 GLY A CA 1
ATOM 677 C C . GLY A 1 87 ? 4.801 -11.365 -12.740 1.00 97.94 87 GLY A C 1
ATOM 678 O O . GLY A 1 87 ? 5.282 -11.544 -13.855 1.00 97.94 87 GLY A O 1
ATOM 679 N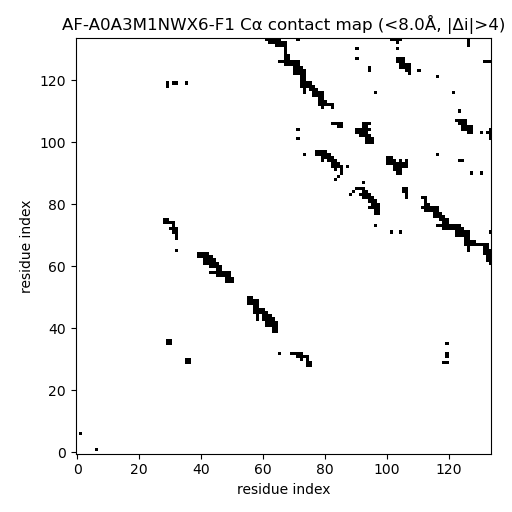 N . GLU A 1 88 ? 3.720 -10.609 -12.539 1.00 97.94 88 GLU A N 1
ATOM 680 C CA . GLU A 1 88 ? 2.947 -9.984 -13.620 1.00 97.94 88 GLU A CA 1
ATOM 681 C C . GLU A 1 88 ? 3.276 -8.493 -13.790 1.00 97.94 88 GLU A C 1
ATOM 683 O O . GLU A 1 88 ? 3.348 -7.999 -14.914 1.00 97.94 88 GLU A O 1
ATOM 688 N N . TYR A 1 89 ? 3.528 -7.781 -12.688 1.00 98.00 89 TYR A N 1
ATOM 689 C CA . TYR A 1 89 ? 3.672 -6.320 -12.678 1.00 98.00 89 TYR A CA 1
ATOM 690 C C . TYR A 1 89 ? 5.055 -5.824 -12.238 1.00 98.00 89 TYR A C 1
ATOM 692 O O . TYR A 1 89 ? 5.307 -4.614 -12.231 1.00 98.00 89 TYR A O 1
ATOM 700 N N . GLY A 1 90 ? 5.968 -6.737 -11.898 1.00 98.06 90 GLY A N 1
ATOM 701 C CA . GLY A 1 90 ? 7.318 -6.420 -11.443 1.00 98.06 90 GLY A CA 1
ATOM 702 C C . GLY A 1 90 ? 7.299 -5.454 -10.263 1.00 98.06 90 GLY A C 1
ATOM 703 O O . GLY A 1 90 ? 6.537 -5.618 -9.312 1.00 98.06 90 GLY A O 1
ATOM 704 N N . ASN A 1 91 ? 8.094 -4.390 -10.373 1.00 97.06 91 ASN A N 1
ATOM 705 C CA . ASN A 1 91 ? 8.196 -3.358 -9.345 1.00 97.06 91 ASN A CA 1
ATOM 706 C C . ASN A 1 91 ? 6.897 -2.581 -9.114 1.00 97.06 91 ASN A C 1
ATOM 708 O O . ASN A 1 91 ? 6.805 -1.877 -8.119 1.00 97.06 91 ASN A O 1
ATOM 712 N N . ASN A 1 92 ? 5.900 -2.692 -9.994 1.00 96.81 92 ASN A N 1
ATOM 713 C CA . ASN A 1 92 ? 4.613 -2.022 -9.832 1.00 96.81 92 ASN A CA 1
ATOM 714 C C . ASN A 1 92 ? 3.566 -2.895 -9.139 1.00 96.81 92 ASN A C 1
ATOM 716 O O . ASN A 1 92 ? 2.413 -2.496 -9.161 1.00 96.81 92 ASN A O 1
ATOM 720 N N . ALA A 1 93 ? 3.926 -4.055 -8.570 1.00 98.69 93 ALA A N 1
ATOM 721 C CA . ALA A 1 93 ? 3.016 -4.929 -7.825 1.00 98.69 93 ALA A CA 1
ATOM 722 C C . ALA A 1 93 ? 2.292 -4.202 -6.676 1.00 98.69 93 ALA A C 1
ATOM 724 O O . ALA A 1 93 ? 2.784 -3.207 -6.136 1.00 98.69 93 ALA A O 1
ATOM 725 N N . TRP A 1 94 ? 1.094 -4.683 -6.331 1.00 98.81 94 TRP A N 1
ATOM 726 C CA . TRP A 1 94 ? 0.214 -4.005 -5.382 1.00 98.81 94 TRP A CA 1
ATOM 727 C C . TRP A 1 94 ? -0.780 -4.930 -4.688 1.00 98.81 94 TRP A C 1
ATOM 729 O O . TRP A 1 94 ? -1.151 -5.995 -5.188 1.00 98.81 94 TRP A O 1
ATOM 739 N N . VAL A 1 95 ? -1.334 -4.418 -3.592 1.00 98.88 95 VAL A N 1
ATOM 740 C CA . VAL A 1 95 ? -2.606 -4.872 -3.016 1.00 98.88 95 VAL A CA 1
ATOM 741 C C . VAL A 1 95 ? -3.577 -3.695 -2.999 1.00 98.88 95 VAL A C 1
ATOM 743 O O . VAL A 1 95 ? -3.181 -2.563 -2.725 1.00 98.88 95 VAL A O 1
ATOM 746 N N . ARG A 1 96 ? -4.858 -3.926 -3.308 1.00 98.81 96 ARG A N 1
ATOM 747 C CA . ARG A 1 96 ? -5.914 -2.909 -3.223 1.00 98.81 96 ARG A CA 1
ATOM 748 C C . ARG A 1 96 ? -6.967 -3.305 -2.198 1.00 98.81 96 ARG A C 1
ATOM 750 O O . ARG A 1 96 ? -7.598 -4.350 -2.338 1.00 98.81 96 ARG A O 1
ATOM 757 N N . VAL A 1 97 ? -7.200 -2.431 -1.222 1.00 98.69 97 VAL A N 1
ATOM 758 C CA . VAL A 1 97 ? -8.223 -2.572 -0.178 1.00 98.69 97 VAL A CA 1
ATOM 759 C C . VAL A 1 97 ? -9.266 -1.483 -0.390 1.00 98.69 97 VAL A C 1
ATOM 761 O O . VAL A 1 97 ? -8.971 -0.296 -0.233 1.00 98.69 97 VAL A O 1
ATOM 764 N N . GLY A 1 98 ? -10.474 -1.872 -0.801 1.00 97.38 98 GLY A N 1
ATOM 765 C CA . GLY A 1 98 ? -11.493 -0.920 -1.244 1.00 97.38 98 GLY A CA 1
ATOM 766 C C . GLY A 1 98 ? -10.967 0.014 -2.343 1.00 97.38 98 GLY A C 1
ATOM 767 O O . GLY A 1 98 ? -10.559 -0.426 -3.417 1.00 97.38 98 GLY A O 1
ATOM 768 N N . ASP A 1 99 ? -10.954 1.317 -2.080 1.00 96.00 99 ASP A N 1
ATOM 769 C CA . ASP A 1 99 ? -10.491 2.338 -3.024 1.00 96.00 99 ASP A CA 1
ATOM 770 C C . ASP A 1 99 ? -8.992 2.687 -2.892 1.00 96.00 99 ASP A C 1
ATOM 772 O O . ASP A 1 99 ? -8.468 3.437 -3.718 1.00 96.00 99 ASP A O 1
ATOM 776 N N . LYS A 1 100 ? -8.270 2.119 -1.915 1.00 97.56 100 LYS A N 1
ATOM 777 C CA . LYS A 1 100 ? -6.845 2.401 -1.660 1.00 97.56 100 LYS A CA 1
ATOM 778 C C . LYS A 1 100 ? -5.947 1.308 -2.230 1.00 97.56 100 LYS A C 1
ATOM 780 O O . LYS A 1 100 ? -6.165 0.130 -1.959 1.00 97.56 100 LYS A O 1
ATOM 785 N N . ALA A 1 101 ? -4.942 1.696 -3.012 1.00 98.25 101 ALA A N 1
ATOM 786 C CA . ALA A 1 101 ? -3.889 0.799 -3.480 1.00 98.25 101 ALA A CA 1
ATOM 787 C C . ALA A 1 101 ? -2.585 1.072 -2.734 1.00 98.25 101 ALA A C 1
ATOM 789 O O . ALA A 1 101 ? -2.267 2.224 -2.459 1.00 98.25 101 ALA A O 1
ATOM 790 N N . TYR A 1 102 ? -1.857 -0.002 -2.459 1.00 98.69 102 TYR A N 1
ATOM 791 C CA . TYR A 1 102 ? -0.543 -0.009 -1.830 1.00 98.69 102 TYR A CA 1
ATOM 792 C C . TYR A 1 102 ? 0.396 -0.638 -2.850 1.00 98.69 102 TYR A C 1
ATOM 794 O O . TYR A 1 102 ? 0.257 -1.828 -3.141 1.00 98.69 102 TYR A O 1
ATOM 802 N N . VAL A 1 103 ? 1.235 0.181 -3.477 1.00 98.50 103 VAL A N 1
ATOM 803 C CA . VAL A 1 103 ? 2.045 -0.185 -4.649 1.00 98.50 103 VAL A CA 1
ATOM 804 C C . VAL A 1 103 ? 3.500 -0.354 -4.213 1.00 98.50 103 VAL A C 1
ATOM 806 O O . VAL A 1 103 ? 3.862 0.041 -3.112 1.00 98.50 103 VAL A O 1
ATOM 809 N N . HIS A 1 104 ? 4.328 -0.977 -5.048 1.00 98.38 104 HIS A N 1
ATOM 810 C CA . HIS A 1 104 ? 5.742 -1.230 -4.757 1.00 98.38 104 HIS A CA 1
ATOM 811 C C . HIS A 1 104 ? 5.952 -2.220 -3.602 1.00 98.38 104 HIS A C 1
ATOM 813 O O . HIS A 1 104 ? 6.982 -2.200 -2.929 1.00 98.38 104 HIS A O 1
ATOM 819 N N . ILE A 1 105 ? 4.995 -3.139 -3.416 1.00 98.81 105 ILE A N 1
ATOM 820 C CA . ILE A 1 105 ? 5.053 -4.199 -2.405 1.00 98.81 105 ILE A CA 1
ATOM 821 C C . ILE A 1 105 ? 4.964 -5.593 -3.033 1.00 98.81 105 ILE A C 1
ATOM 823 O O . ILE A 1 105 ? 4.255 -5.794 -4.016 1.00 98.81 105 ILE A O 1
ATOM 827 N N . GLU A 1 106 ? 5.634 -6.570 -2.426 1.00 98.75 106 GLU A N 1
ATOM 828 C CA . GLU A 1 106 ? 5.368 -7.997 -2.619 1.00 98.75 106 GLU A CA 1
ATOM 829 C C . GLU A 1 106 ? 4.098 -8.356 -1.832 1.00 98.75 106 GLU A C 1
ATOM 831 O O . GLU A 1 106 ? 4.120 -8.250 -0.598 1.00 98.75 106 GLU A O 1
ATOM 836 N N . PRO A 1 107 ? 2.991 -8.754 -2.490 1.00 98.81 107 PRO A N 1
ATOM 837 C CA . PRO A 1 107 ? 1.763 -9.123 -1.794 1.00 98.81 107 PRO A CA 1
ATOM 838 C C . PRO A 1 107 ? 1.966 -10.303 -0.840 1.00 98.81 107 PRO A C 1
ATOM 840 O O . PRO A 1 107 ? 2.667 -11.265 -1.146 1.00 98.81 107 PRO A O 1
ATOM 843 N N . ASN A 1 108 ? 1.298 -10.266 0.311 1.00 98.75 108 ASN A N 1
ATOM 844 C CA . ASN A 1 108 ? 1.308 -11.376 1.252 1.00 98.75 108 ASN A CA 1
ATOM 845 C C . ASN A 1 108 ? 0.640 -12.617 0.624 1.00 98.75 108 ASN A C 1
ATOM 847 O O . ASN A 1 108 ? -0.562 -12.574 0.357 1.00 98.75 108 ASN A O 1
ATOM 851 N N . PRO A 1 109 ? 1.365 -13.738 0.426 1.00 98.19 109 PRO A N 1
ATOM 852 C CA . PRO A 1 109 ? 0.848 -14.903 -0.296 1.00 98.19 109 PRO A CA 1
ATOM 853 C C . PRO A 1 109 ? -0.271 -15.643 0.449 1.00 98.19 109 PRO A C 1
ATOM 855 O O . PRO A 1 109 ? -0.906 -16.525 -0.123 1.00 98.19 109 PRO A O 1
ATOM 858 N N . ALA A 1 110 ? -0.510 -15.314 1.722 1.00 98.50 110 ALA A N 1
ATOM 859 C CA . ALA A 1 110 ? -1.636 -15.837 2.488 1.00 98.50 110 ALA A CA 1
ATOM 860 C C . ALA A 1 110 ? -2.954 -15.086 2.227 1.00 98.50 110 ALA A C 1
ATOM 862 O O . ALA A 1 110 ? -3.989 -15.525 2.721 1.00 98.50 110 ALA A O 1
ATOM 863 N N . LEU A 1 111 ? -2.919 -13.961 1.503 1.00 98.62 111 LEU A N 1
ATOM 864 C CA . LEU A 1 111 ? -4.085 -13.131 1.216 1.00 98.62 111 LEU A CA 1
ATOM 865 C C . LEU A 1 111 ? -4.609 -13.366 -0.202 1.00 98.62 111 LEU A C 1
ATOM 867 O O . LEU A 1 111 ? -3.854 -13.585 -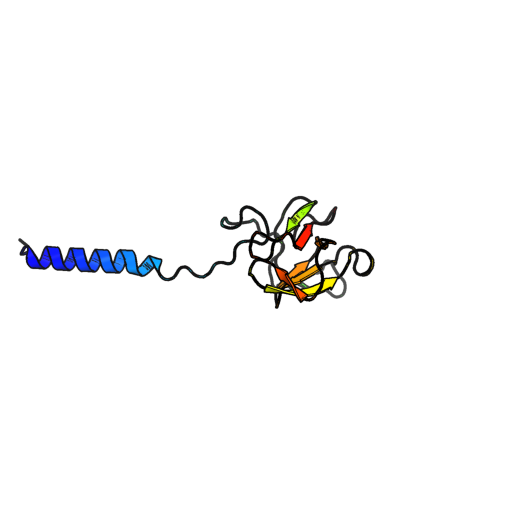1.148 1.00 98.62 111 LEU A O 1
ATOM 871 N N . SER A 1 112 ? -5.924 -13.271 -0.349 1.00 98.69 112 SER A N 1
ATOM 872 C CA . SER A 1 112 ? -6.661 -13.408 -1.600 1.00 98.69 112 SER A CA 1
ATOM 873 C C . SER A 1 112 ? -7.668 -12.273 -1.779 1.00 98.69 112 SER A C 1
ATOM 875 O O . SER A 1 112 ? -8.105 -11.623 -0.829 1.00 98.69 112 SER A O 1
ATOM 877 N N . VAL A 1 113 ? -8.072 -12.026 -3.028 1.00 98.81 113 VAL A N 1
ATOM 878 C CA . VAL A 1 113 ? -9.190 -11.117 -3.321 1.00 98.81 113 VAL A CA 1
ATOM 879 C C . VAL A 1 113 ? -10.450 -11.623 -2.614 1.00 98.81 113 VAL A C 1
ATOM 881 O O . VAL A 1 113 ? -10.800 -12.795 -2.732 1.00 98.81 113 VAL A O 1
ATOM 884 N N . GLY A 1 114 ? -11.137 -10.730 -1.903 1.00 98.75 114 GLY A N 1
ATOM 885 C CA . GLY A 1 114 ? -12.292 -11.044 -1.06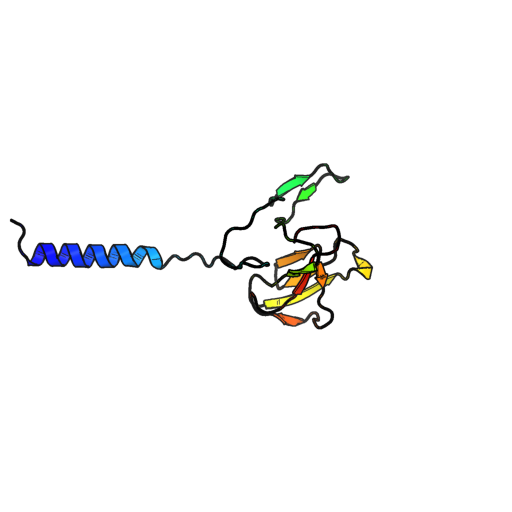4 1.00 98.75 114 GLY A CA 1
ATOM 886 C C . GLY A 1 114 ? -11.974 -11.180 0.427 1.00 98.75 114 GLY A C 1
ATOM 887 O O . GLY A 1 114 ? -12.903 -11.124 1.232 1.00 98.75 114 GLY A O 1
ATOM 888 N N . ASP A 1 115 ? -10.700 -11.283 0.815 1.00 98.81 115 ASP A N 1
ATOM 889 C CA . ASP A 1 115 ? -10.340 -11.411 2.227 1.00 98.81 115 ASP A CA 1
ATOM 890 C C . ASP A 1 115 ? -10.588 -10.109 3.004 1.00 98.81 115 ASP A C 1
ATOM 892 O O . ASP A 1 115 ? -10.295 -9.015 2.495 1.00 98.81 115 ASP A O 1
ATOM 896 N N . PRO A 1 116 ? -11.099 -10.200 4.250 1.00 98.69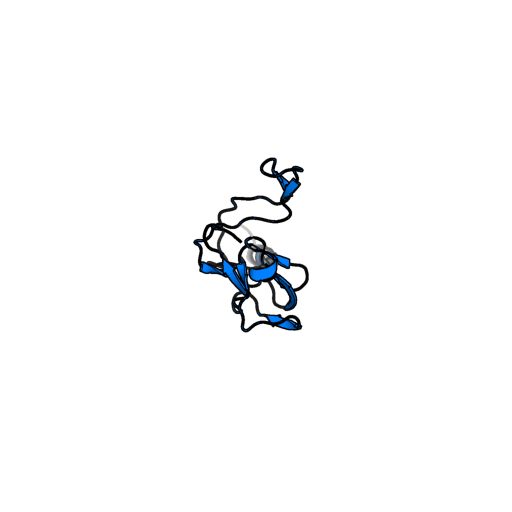 116 PRO A N 1
ATOM 897 C CA . PRO A 1 116 ? -11.143 -9.070 5.160 1.00 98.69 116 PRO A CA 1
ATOM 898 C C . PRO A 1 116 ? -9.743 -8.770 5.708 1.00 98.69 116 PRO A C 1
ATOM 900 O O . PRO A 1 116 ? -8.997 -9.670 6.095 1.00 98.69 116 PRO A O 1
ATOM 903 N N . VAL A 1 117 ? -9.407 -7.488 5.793 1.00 98.81 117 VAL A N 1
ATOM 904 C CA . VAL A 1 117 ? -8.148 -6.996 6.358 1.00 98.81 117 VAL A CA 1
ATOM 905 C C . VAL A 1 117 ? -8.427 -5.904 7.380 1.00 98.81 117 VAL A C 1
ATOM 907 O O . VAL A 1 117 ? -9.407 -5.168 7.258 1.00 98.81 117 VAL A O 1
ATOM 910 N N . TYR A 1 118 ? -7.558 -5.801 8.382 1.00 98.38 118 TYR A N 1
ATOM 911 C CA . TYR A 1 118 ? -7.764 -4.936 9.538 1.00 98.38 118 TYR A CA 1
ATOM 912 C C . TYR A 1 118 ? -6.631 -3.928 9.677 1.00 98.38 118 TYR A C 1
ATOM 914 O O . TYR A 1 118 ? -5.444 -4.267 9.576 1.00 98.38 118 TYR A O 1
ATOM 922 N N . THR A 1 119 ? -7.025 -2.684 9.924 1.00 97.75 119 THR A N 1
ATOM 923 C CA . THR A 1 119 ? -6.163 -1.511 10.048 1.00 97.75 119 THR A CA 1
ATOM 924 C C . THR A 1 119 ? -5.018 -1.767 11.016 1.00 97.75 119 THR A C 1
ATOM 926 O O . THR A 1 119 ? -5.244 -2.241 12.132 1.00 97.75 119 THR A O 1
ATOM 929 N N . SER A 1 120 ? -3.788 -1.446 10.599 1.00 97.38 120 SER A N 1
ATOM 930 C CA . SER A 1 120 ? -2.573 -1.566 11.428 1.00 97.38 120 SER A CA 1
ATOM 931 C C . SER A 1 120 ? -2.271 -2.977 11.967 1.00 97.38 120 SER A C 1
ATOM 933 O O . SER A 1 120 ? -1.407 -3.135 12.829 1.00 97.38 120 SER A O 1
ATOM 935 N N . GLN A 1 121 ? -2.976 -4.004 11.484 1.00 98.38 121 GLN A N 1
ATOM 936 C CA . GLN A 1 121 ? -2.875 -5.384 11.967 1.00 98.38 121 GLN A CA 1
ATOM 937 C C . GLN A 1 121 ? -2.507 -6.338 10.836 1.00 98.38 121 GLN A C 1
ATOM 939 O O . GLN A 1 121 ? -1.540 -7.092 10.944 1.00 98.38 121 GLN A O 1
ATOM 944 N N . THR A 1 122 ? -3.261 -6.306 9.738 1.00 98.81 122 THR A N 1
ATOM 945 C CA . THR A 1 122 ? -3.016 -7.198 8.606 1.00 98.81 122 THR A CA 1
ATOM 946 C C . THR A 1 122 ? -1.845 -6.687 7.777 1.00 98.81 122 THR A C 1
ATOM 948 O O . THR A 1 122 ? -1.898 -5.586 7.240 1.00 98.81 122 THR A O 1
ATOM 951 N N . VAL A 1 123 ? -0.802 -7.500 7.625 1.00 98.88 123 VAL A N 1
ATOM 952 C CA . VAL A 1 123 ? 0.287 -7.215 6.684 1.00 98.88 123 VAL A CA 1
ATOM 953 C C . VAL A 1 123 ? -0.203 -7.526 5.272 1.00 98.88 123 VAL A C 1
ATOM 955 O O . VAL A 1 123 ? -0.421 -8.693 4.944 1.00 98.88 123 VAL A O 1
ATOM 958 N N . LEU A 1 124 ? -0.381 -6.491 4.449 1.00 98.94 124 LEU A N 1
ATOM 959 C CA . LEU A 1 124 ? -0.772 -6.613 3.040 1.00 98.94 124 LEU A CA 1
ATOM 960 C C . LEU A 1 124 ? 0.379 -7.120 2.173 1.00 98.94 124 LEU A C 1
ATOM 962 O O . LEU A 1 124 ? 0.148 -7.802 1.180 1.00 98.94 124 LEU A O 1
ATOM 966 N N . GLY A 1 125 ? 1.608 -6.786 2.553 1.00 98.81 125 GLY A N 1
ATOM 967 C CA . GLY A 1 125 ? 2.816 -7.129 1.823 1.00 98.81 125 GLY A CA 1
ATOM 968 C C . GLY A 1 125 ? 4.039 -6.422 2.391 1.00 98.81 125 GLY A C 1
ATOM 969 O O . GLY A 1 125 ? 3.969 -5.815 3.465 1.00 98.81 125 GLY A O 1
ATOM 970 N N . TRP A 1 126 ? 5.147 -6.489 1.658 1.00 98.88 126 TRP A N 1
ATOM 971 C CA . TRP A 1 126 ? 6.424 -5.888 2.050 1.00 98.88 126 TRP A CA 1
ATOM 972 C C . TRP A 1 126 ? 7.020 -5.073 0.914 1.00 98.88 126 TRP A C 1
ATOM 974 O O . TRP A 1 126 ? 6.980 -5.517 -0.229 1.00 98.88 126 TRP A O 1
ATOM 984 N N . ILE A 1 127 ? 7.598 -3.911 1.223 1.00 98.88 127 ILE A N 1
ATOM 985 C CA . ILE A 1 127 ? 8.222 -3.037 0.216 1.00 98.88 127 ILE A CA 1
ATOM 986 C C . ILE A 1 127 ? 9.282 -3.804 -0.576 1.00 98.88 127 ILE A C 1
ATOM 988 O O . ILE A 1 127 ? 10.134 -4.484 0.003 1.00 98.88 127 ILE A O 1
ATOM 992 N N . LEU A 1 128 ? 9.216 -3.698 -1.901 1.00 98.75 128 LEU A N 1
ATOM 993 C CA . LEU A 1 128 ? 10.093 -4.421 -2.813 1.00 98.75 128 LEU A CA 1
ATOM 994 C C . LEU A 1 128 ? 11.548 -3.925 -2.729 1.00 98.75 128 LEU A C 1
ATOM 996 O O . LEU A 1 128 ? 11.780 -2.739 -2.496 1.00 98.75 128 LEU A O 1
ATOM 1000 N N . PRO A 1 129 ? 12.543 -4.798 -2.978 1.00 98.12 129 PRO A N 1
ATOM 1001 C CA . PRO A 1 129 ? 13.948 -4.399 -3.017 1.00 98.12 129 PRO A CA 1
ATOM 1002 C C . PRO A 1 129 ? 14.243 -3.307 -4.056 1.00 98.12 129 PRO A C 1
ATOM 1004 O O . PRO A 1 129 ? 13.908 -3.448 -5.232 1.00 98.12 129 PRO A O 1
ATOM 1007 N N . GLY A 1 130 ? 14.942 -2.253 -3.637 1.00 97.00 130 GLY A N 1
ATOM 1008 C CA . GLY A 1 130 ? 15.364 -1.126 -4.465 1.00 97.00 130 GLY A CA 1
ATOM 1009 C C . GLY A 1 130 ? 14.323 -0.017 -4.629 1.00 97.00 130 GLY A C 1
ATOM 1010 O O . GLY A 1 130 ? 14.594 0.930 -5.367 1.00 97.00 130 GLY A O 1
ATOM 1011 N N . LEU A 1 131 ? 13.157 -0.120 -3.980 1.00 96.75 131 LEU A N 1
ATOM 1012 C CA . LEU A 1 131 ? 12.078 0.864 -4.105 1.00 96.75 131 LEU A CA 1
ATOM 1013 C C . LEU A 1 131 ? 12.107 1.878 -2.958 1.00 96.75 131 LEU A C 1
ATOM 1015 O O . LEU A 1 131 ? 12.016 3.079 -3.207 1.00 96.75 131 LEU A O 1
ATOM 1019 N N . GLY A 1 132 ? 12.267 1.423 -1.712 1.00 96.81 132 GLY A N 1
ATOM 1020 C CA . GLY A 1 132 ? 12.419 2.291 -0.543 1.00 96.81 132 GLY A CA 1
ATOM 1021 C C . GLY A 1 132 ? 11.187 3.114 -0.142 1.00 96.81 132 GLY A C 1
ATOM 1022 O O . GLY A 1 132 ? 11.335 4.061 0.631 1.00 96.81 132 GLY A O 1
ATOM 1023 N N . HIS A 1 133 ? 9.994 2.803 -0.660 1.00 97.44 133 HIS A N 1
ATOM 1024 C CA . HIS A 1 133 ? 8.738 3.480 -0.313 1.00 97.44 133 HIS A CA 1
ATOM 1025 C C . HIS A 1 133 ? 7.507 2.603 -0.587 1.00 97.44 133 HIS A C 1
ATOM 1027 O O . HIS A 1 133 ? 7.609 1.563 -1.242 1.00 97.44 133 HIS A O 1
ATOM 1033 N N . VAL A 1 134 ? 6.357 3.055 -0.080 1.00 96.56 134 VAL A N 1
ATOM 1034 C CA . VAL A 1 134 ? 5.002 2.595 -0.425 1.00 96.56 134 VAL A CA 1
ATOM 1035 C C . VAL A 1 134 ? 4.083 3.780 -0.686 1.00 96.56 134 VAL A C 1
ATOM 1037 O O . VAL A 1 134 ? 4.362 4.850 -0.090 1.00 96.56 134 VAL A O 1
#

Mean predicted aligned error: 8.73 Å

Nearest PDB structures (foldseek):
  4rny-assembly1_A  TM=6.975E-01  e=5.476E-03  Helicobacter pylori 26695
  6ue4-assembly1_A  TM=6.699E-01  e=4.896E-03  Vibrio cholerae O1 biovar El Tor str. N16961
  6ue4-assembly1_B  TM=6.551E-01  e=8.105E-03  Vibrio cholerae O1 biovar El Tor str. N16961
  2gu1-assembly1_A  TM=6.736E-01  e=1.269E-02  Vibrio cholerae
  3slu-assembly2_B  TM=5.656E-01  e=5.442E-02  Neisseria meningitidis ATCC 13091

Foldseek 3Di:
DDDPVVVVVVVVVVVCVVVVVVVPPPPDQFFQAPPRPDDFDWPADAQDWAVVDVVTDGDHDIWTFDDFFGFTADSAKAFWQDWAACVHQNQQTWTDGVPDIDGQWHADPVDDGGDIGHGPPDGRGTHHPPPRTD

pLDDT: mean 88.56, std 16.61, range [48.38, 98.94]

Solvent-accessible surface area (backbone atoms only — not comparable to full-atom values): 7592 Å² total; per-residue (Å²): 135,85,56,73,68,61,54,51,52,52,52,55,51,51,53,52,54,67,55,57,69,66,75,68,67,71,89,70,62,41,46,40,41,85,67,38,89,56,92,75,69,71,83,36,53,64,66,37,80,39,76,91,46,89,75,60,47,60,37,90,47,58,31,36,69,44,62,51,64,40,62,32,26,40,50,51,65,41,34,28,70,43,71,40,46,46,94,80,45,45,76,65,2,18,41,21,45,66,94,48,73,47,42,29,21,43,52,35,86,91,64,53,73,68,40,78,43,40,48,79,68,36,64,51,20,23,24,32,85,93,64,40,28,65